Protein AF-A0A3D6BPG5-F1 (afdb_monomer_lite)

Foldseek 3Di:
DPPDDDDPLLVLLVVVCVVPVPDQLVVSCVVVVHDSVVSVVSVVVCVVVCVPVDDDDDDPVVVVVDPDDDDDDDDDPDPVCVVVVVVD

pLDDT: mean 90.47, std 8.46, range [47.31, 96.31]

Organism: NCBI:txid1137281

InterPro domains:
  IPR000485 AsnC-type HTH domain [PR00033] (6-22)
  IPR000485 AsnC-type HTH domain [PR00033] (22-33)
  IPR000485 AsnC-type HTH domain [PR00033] (33-52)
  IPR000485 AsnC-type HTH domain [PS50956] (6-67)
  IPR011991 ArsR-like helix-turn-helix domain [cd00090] (7-53)
  IPR019888 Transcription regulator AsnC-like [SM00344] (6-86)
  IPR036388 Winged helix-like DNA-binding domain superfamily [G3DSA:1.10.10.10] (1-56)
  IPR036390 Winged helix DNA-binding domain superfamily [SSF46785] (5-66)

Secondary structure (DSSP, 8-state):
-------HHHHHHHHHHHH-TT--HHHHHHHHTS-HHHHHHHHHHHHHTTSS------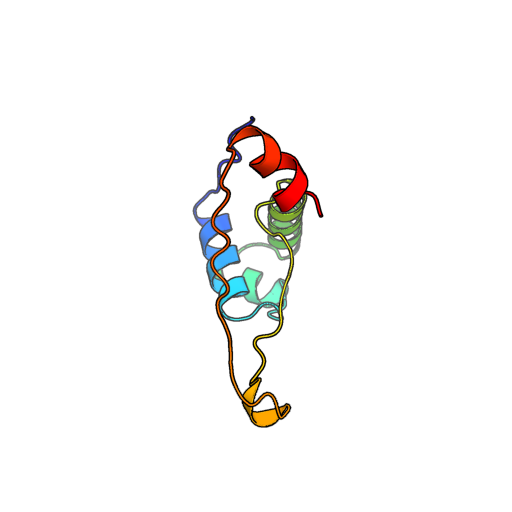--TTTTT-------PPPPS-GGGHHHHH--

Structure (mmCIF, N/CA/C/O backbone):
data_AF-A0A3D6BPG5-F1
#
_entry.id   AF-A0A3D6BPG5-F1
#
loop_
_atom_site.group_PDB
_atom_site.id
_atom_site.type_symbol
_atom_site.label_atom_id
_atom_site.label_alt_id
_atom_site.label_comp_id
_atom_site.label_asym_id
_atom_site.label_entity_id
_atom_site.label_seq_id
_atom_site.pdbx_PDB_ins_code
_atom_site.Cartn_x
_atom_site.Cartn_y
_atom_site.Cartn_z
_atom_site.occupancy
_atom_site.B_iso_or_equiv
_atom_site.auth_seq_id
_atom_site.auth_comp_id
_atom_site.auth_asym_id
_atom_site.auth_atom_id
_atom_site.pdbx_PDB_model_num
ATOM 1 N N . MET A 1 1 ? 4.260 21.365 2.950 1.00 47.31 1 MET A N 1
ATOM 2 C CA . MET A 1 1 ? 4.356 19.950 2.530 1.00 47.31 1 MET A CA 1
ATOM 3 C C . MET A 1 1 ? 4.465 19.926 1.018 1.00 47.31 1 MET A C 1
ATOM 5 O O . MET A 1 1 ? 3.639 20.557 0.368 1.00 47.31 1 MET A O 1
ATOM 9 N N . ALA A 1 2 ? 5.511 19.314 0.459 1.00 51.00 2 ALA A N 1
ATOM 10 C CA . ALA A 1 2 ? 5.643 19.201 -0.991 1.00 51.00 2 ALA A CA 1
ATOM 11 C C . ALA A 1 2 ? 4.505 18.314 -1.517 1.00 51.00 2 ALA A C 1
ATOM 13 O O . ALA A 1 2 ? 4.315 17.198 -1.040 1.00 51.00 2 ALA A O 1
ATOM 14 N N . LYS A 1 3 ? 3.708 18.835 -2.450 1.00 65.31 3 LYS A N 1
ATOM 15 C CA . LYS A 1 3 ? 2.617 18.092 -3.078 1.00 65.31 3 LYS A CA 1
ATOM 16 C C . LYS A 1 3 ? 3.250 17.061 -4.013 1.00 65.31 3 LYS A C 1
ATOM 18 O O . LYS A 1 3 ? 3.714 17.434 -5.088 1.00 65.31 3 LYS A O 1
ATOM 23 N N . PHE A 1 4 ? 3.325 15.797 -3.595 1.00 79.38 4 PHE A N 1
ATOM 24 C CA . PHE A 1 4 ? 3.715 14.715 -4.498 1.00 79.38 4 PHE A CA 1
ATOM 25 C C . PHE A 1 4 ? 2.691 14.674 -5.636 1.00 79.38 4 PHE A C 1
ATOM 27 O O . PHE A 1 4 ? 1.489 14.560 -5.389 1.00 79.38 4 PHE A O 1
ATOM 34 N N . LYS A 1 5 ? 3.151 14.868 -6.873 1.00 87.12 5 LYS A N 1
ATOM 35 C CA . LYS A 1 5 ? 2.283 14.895 -8.048 1.00 87.12 5 LYS A CA 1
ATOM 36 C C . LYS A 1 5 ? 2.335 13.522 -8.703 1.00 87.12 5 LYS A C 1
ATOM 38 O O . LYS A 1 5 ? 3.344 13.195 -9.316 1.00 87.12 5 LYS A O 1
ATOM 43 N N . LEU A 1 6 ? 1.256 12.761 -8.543 1.00 92.88 6 LEU A N 1
ATOM 44 C CA . LEU A 1 6 ? 1.026 11.530 -9.292 1.00 92.88 6 LEU A CA 1
ATOM 45 C C . LEU A 1 6 ? 0.736 11.884 -10.752 1.00 92.88 6 LEU A C 1
ATOM 47 O O . LEU A 1 6 ? 0.044 12.872 -11.028 1.00 92.88 6 LEU A O 1
ATOM 51 N N . ASP A 1 7 ? 1.299 11.105 -11.667 1.00 94.00 7 ASP A N 1
ATOM 52 C CA . ASP A 1 7 ? 0.899 11.116 -13.070 1.00 94.00 7 ASP A CA 1
ATOM 53 C C . ASP A 1 7 ? -0.046 9.947 -13.394 1.00 94.00 7 ASP A C 1
ATOM 55 O O . ASP A 1 7 ? -0.348 9.106 -12.548 1.00 94.00 7 ASP A O 1
ATOM 59 N N . GLU A 1 8 ? -0.545 9.910 -14.629 1.00 94.62 8 GLU A N 1
ATOM 60 C CA . GLU A 1 8 ? -1.475 8.871 -15.092 1.00 94.62 8 GLU A CA 1
ATOM 61 C C . GLU A 1 8 ? -0.893 7.454 -14.971 1.00 94.62 8 GLU A C 1
ATOM 63 O O . GLU A 1 8 ? -1.618 6.511 -14.669 1.00 94.62 8 GLU A O 1
ATOM 68 N N . ILE A 1 9 ? 0.422 7.293 -15.159 1.00 94.56 9 ILE A N 1
ATOM 69 C CA . ILE A 1 9 ? 1.080 5.989 -15.027 1.00 94.56 9 ILE A CA 1
ATOM 70 C C . ILE A 1 9 ? 1.106 5.561 -13.563 1.00 94.56 9 ILE A C 1
ATOM 72 O O . ILE A 1 9 ? 0.849 4.397 -13.267 1.00 94.56 9 ILE A O 1
ATOM 76 N N . ASP A 1 10 ? 1.390 6.483 -12.643 1.00 95.25 10 ASP A N 1
ATOM 77 C CA . ASP A 1 10 ? 1.342 6.188 -11.211 1.00 95.25 10 ASP A CA 1
ATOM 78 C C . ASP A 1 10 ? -0.066 5.757 -10.779 1.00 95.25 10 ASP A C 1
ATOM 80 O O . ASP A 1 10 ? -0.203 4.785 -10.037 1.00 95.25 10 ASP A O 1
ATOM 84 N N . HIS A 1 11 ? -1.110 6.416 -11.295 1.00 95.62 11 HIS A N 1
ATOM 85 C CA . HIS A 1 11 ? -2.499 6.015 -11.057 1.00 95.62 11 HIS A CA 1
ATOM 86 C C . HIS A 1 11 ? -2.790 4.600 -11.567 1.00 95.62 11 HIS A C 1
ATOM 88 O O . HIS A 1 11 ? -3.286 3.774 -10.807 1.00 95.62 11 HIS A O 1
ATOM 94 N N . GLN A 1 12 ? -2.389 4.280 -12.797 1.00 96.31 12 GLN A N 1
ATOM 95 C CA . GLN A 1 12 ? -2.578 2.942 -13.364 1.00 96.31 12 GLN A CA 1
ATOM 96 C C . GLN A 1 12 ? -1.821 1.857 -12.586 1.00 96.31 12 GLN A C 1
ATOM 98 O O . GLN A 1 12 ? -2.345 0.766 -12.370 1.00 96.31 12 GLN A O 1
ATOM 103 N N . ILE A 1 13 ? -0.598 2.149 -12.126 1.00 95.56 13 ILE A N 1
ATOM 104 C CA . ILE A 1 13 ? 0.164 1.234 -11.265 1.00 95.56 13 ILE A CA 1
A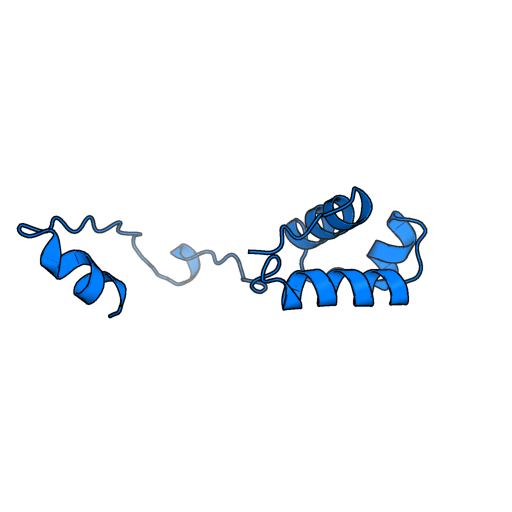TOM 105 C C . ILE A 1 13 ? -0.592 0.992 -9.954 1.00 95.56 13 ILE A C 1
ATOM 107 O O . ILE A 1 13 ? -0.697 -0.155 -9.516 1.00 95.56 13 ILE A O 1
ATOM 111 N N . LEU A 1 14 ? -1.112 2.052 -9.327 1.00 95.19 14 LEU A N 1
ATOM 112 C CA . LEU A 1 14 ? -1.872 1.938 -8.084 1.00 95.19 14 LEU A CA 1
ATOM 113 C C . LEU A 1 14 ? -3.147 1.119 -8.278 1.00 95.19 14 LEU A C 1
ATOM 115 O O . LEU A 1 14 ? -3.393 0.234 -7.466 1.00 95.19 14 LEU A O 1
ATOM 119 N N . ASP A 1 15 ? -3.905 1.345 -9.351 1.00 95.25 15 ASP A N 1
ATOM 120 C CA . ASP A 1 15 ? -5.132 0.592 -9.637 1.00 95.25 15 ASP A CA 1
ATOM 121 C C . ASP A 1 15 ? -4.854 -0.916 -9.734 1.00 95.25 15 ASP A C 1
ATOM 123 O O . ASP A 1 15 ? -5.527 -1.725 -9.091 1.00 95.25 15 ASP A O 1
ATOM 127 N N . MET A 1 16 ? -3.788 -1.297 -10.447 1.00 94.81 16 MET A N 1
ATOM 128 C CA . MET A 1 16 ? -3.373 -2.698 -10.566 1.00 94.81 16 MET A CA 1
ATOM 129 C C . MET A 1 16 ? -2.923 -3.302 -9.228 1.00 94.81 16 MET A C 1
ATOM 131 O O . MET A 1 16 ? -3.218 -4.462 -8.935 1.00 94.81 16 MET A O 1
ATOM 135 N N . LEU A 1 17 ? -2.204 -2.532 -8.403 1.00 93.56 17 LEU A N 1
ATOM 136 C CA . LEU A 1 17 ? -1.744 -2.989 -7.089 1.00 93.56 17 LEU A CA 1
ATOM 137 C C . LEU A 1 17 ? -2.876 -3.057 -6.056 1.00 93.56 17 LEU A C 1
ATOM 139 O O . LEU A 1 17 ? -2.830 -3.911 -5.173 1.00 93.56 17 LEU A O 1
ATOM 143 N N . ILE A 1 18 ? -3.885 -2.187 -6.154 1.00 93.00 18 ILE A N 1
ATOM 144 C CA . ILE A 1 18 ? -5.087 -2.223 -5.310 1.00 93.00 18 ILE A CA 1
ATOM 145 C C . ILE A 1 18 ? -5.894 -3.486 -5.606 1.00 93.00 18 ILE A C 1
ATOM 147 O O . ILE A 1 18 ? -6.352 -4.147 -4.674 1.00 93.00 18 ILE A O 1
ATOM 151 N N . GLU A 1 19 ? -6.036 -3.839 -6.884 1.00 91.94 19 GLU A N 1
ATOM 152 C CA . GLU A 1 19 ? -6.705 -5.075 -7.286 1.00 91.94 19 GLU A CA 1
ATOM 153 C C . GLU A 1 19 ? -5.928 -6.308 -6.807 1.00 91.94 19 GLU A C 1
ATOM 155 O O . GLU A 1 19 ? -6.504 -7.239 -6.239 1.00 91.94 19 GLU A O 1
ATOM 160 N N . ASN A 1 20 ? -4.605 -6.311 -6.997 1.00 90.94 20 ASN A N 1
ATOM 161 C CA . ASN A 1 20 ? -3.755 -7.395 -6.536 1.00 90.94 20 ASN A CA 1
ATOM 162 C C . ASN A 1 20 ? -2.328 -6.916 -6.225 1.00 90.94 20 ASN A C 1
ATOM 164 O O . ASN A 1 20 ? -1.467 -6.769 -7.092 1.00 90.94 20 ASN A O 1
ATOM 168 N N . THR A 1 21 ? -2.038 -6.793 -4.931 1.00 91.19 21 THR A N 1
ATOM 169 C CA . THR A 1 21 ? -0.731 -6.352 -4.417 1.00 91.19 21 THR A CA 1
ATOM 170 C C . THR A 1 21 ? 0.418 -7.315 -4.730 1.00 91.19 21 THR A C 1
ATOM 172 O O . THR A 1 21 ? 1.581 -6.949 -4.577 1.00 91.19 21 THR A O 1
ATOM 175 N N . ARG A 1 22 ? 0.121 -8.551 -5.158 1.00 90.56 22 ARG A N 1
ATOM 176 C CA . ARG A 1 22 ? 1.115 -9.589 -5.479 1.00 90.56 22 ARG A CA 1
ATOM 177 C C . ARG A 1 22 ? 1.451 -9.665 -6.967 1.00 90.56 22 ARG A C 1
ATOM 179 O O . ARG A 1 22 ? 2.225 -10.543 -7.349 1.00 90.56 22 ARG A O 1
ATOM 186 N N . VAL A 1 23 ? 0.869 -8.806 -7.808 1.00 92.31 23 VAL A N 1
ATOM 187 C CA . VAL A 1 23 ? 1.174 -8.802 -9.243 1.00 92.31 23 VAL A CA 1
ATOM 188 C C . VAL A 1 23 ? 2.658 -8.476 -9.441 1.00 92.31 23 VAL A C 1
ATOM 190 O O . VAL A 1 23 ? 3.134 -7.450 -8.946 1.00 92.31 23 VAL A O 1
ATOM 193 N N . PRO A 1 24 ? 3.412 -9.315 -10.172 1.00 94.25 24 PRO A N 1
ATOM 194 C CA . PRO A 1 24 ? 4.798 -9.019 -10.495 1.00 94.25 24 PRO A CA 1
ATOM 195 C C . PRO A 1 24 ? 4.921 -7.710 -11.276 1.00 94.25 24 PRO A C 1
ATOM 197 O O . PRO A 1 24 ? 4.185 -7.464 -12.234 1.00 94.25 24 PRO A O 1
ATOM 200 N N . PHE A 1 25 ? 5.928 -6.896 -10.956 1.00 94.56 25 PHE A N 1
ATOM 201 C CA . PHE A 1 25 ? 6.178 -5.651 -11.696 1.00 94.56 25 PHE A CA 1
ATOM 202 C C . PHE A 1 25 ? 6.455 -5.889 -13.185 1.00 94.56 25 PHE A C 1
ATOM 204 O O . PHE A 1 25 ? 6.236 -4.993 -13.991 1.00 94.56 25 PHE A O 1
ATOM 211 N N . THR A 1 26 ? 6.892 -7.092 -13.568 1.00 94.62 26 THR A N 1
ATOM 212 C CA . THR A 1 26 ? 7.044 -7.506 -14.970 1.00 94.62 26 THR A CA 1
ATOM 213 C C . THR A 1 26 ? 5.720 -7.577 -15.719 1.00 94.62 26 THR A C 1
ATOM 215 O O . THR A 1 26 ? 5.693 -7.326 -16.919 1.00 94.62 26 THR A O 1
ATOM 218 N N . ASP A 1 27 ? 4.628 -7.913 -15.038 1.00 94.44 27 ASP A N 1
ATOM 219 C CA . ASP A 1 27 ? 3.314 -8.032 -15.666 1.00 94.44 27 ASP A CA 1
ATOM 220 C C . ASP A 1 27 ? 2.608 -6.673 -15.713 1.00 94.44 27 ASP A C 1
ATOM 222 O O . ASP A 1 27 ? 2.019 -6.327 -16.736 1.00 94.44 27 ASP A O 1
ATOM 226 N N . ILE A 1 28 ? 2.797 -5.837 -14.684 1.00 94.50 28 ILE A N 1
ATOM 227 C CA . ILE A 1 28 ? 2.433 -4.408 -14.725 1.00 94.50 28 ILE A CA 1
ATOM 228 C C . ILE A 1 28 ? 3.158 -3.708 -15.881 1.00 94.50 28 ILE A C 1
ATOM 230 O O . ILE A 1 28 ? 2.543 -3.023 -16.693 1.00 94.50 28 ILE A O 1
ATOM 234 N N . ALA A 1 29 ? 4.464 -3.947 -16.007 1.00 94.50 29 ALA A N 1
ATOM 235 C CA . ALA A 1 29 ? 5.296 -3.436 -17.090 1.00 94.50 29 ALA A CA 1
ATOM 236 C C . ALA A 1 29 ? 4.765 -3.806 -18.484 1.00 94.50 29 ALA A C 1
ATOM 238 O O . ALA A 1 29 ? 4.686 -2.941 -19.355 1.00 94.50 29 ALA A O 1
ATOM 239 N N . LYS A 1 30 ? 4.360 -5.066 -18.693 1.00 94.88 30 LYS A N 1
ATOM 240 C CA . LYS A 1 30 ? 3.765 -5.514 -19.964 1.00 94.88 30 LYS A CA 1
ATOM 241 C C . LYS A 1 30 ? 2.445 -4.805 -20.258 1.00 94.88 30 LYS A C 1
ATOM 243 O O . LYS A 1 30 ? 2.268 -4.324 -21.371 1.00 94.88 30 LYS A O 1
ATOM 248 N N . ASN A 1 31 ? 1.554 -4.712 -19.270 1.00 93.06 31 ASN A N 1
ATOM 249 C CA . ASN A 1 31 ? 0.242 -4.084 -19.446 1.00 93.06 31 ASN A CA 1
ATOM 250 C C . ASN A 1 31 ? 0.348 -2.589 -19.762 1.00 93.06 31 ASN A C 1
ATOM 252 O O . ASN A 1 31 ? -0.397 -2.085 -20.596 1.00 93.06 31 ASN A O 1
ATOM 256 N N . LEU A 1 32 ? 1.311 -1.896 -19.151 1.00 93.38 32 LEU A N 1
ATOM 257 C CA . LEU A 1 32 ? 1.522 -0.462 -19.359 1.00 93.38 32 LEU A CA 1
ATOM 258 C C . LEU A 1 32 ? 2.531 -0.144 -20.474 1.00 93.38 32 LEU A C 1
ATOM 260 O O . LEU A 1 32 ? 2.769 1.025 -20.758 1.00 93.38 32 LEU A O 1
ATOM 264 N N . SER A 1 33 ? 3.125 -1.158 -21.119 1.00 93.12 33 SER A N 1
ATOM 265 C CA . SER A 1 33 ? 4.196 -1.007 -22.123 1.00 93.12 33 SER A CA 1
ATOM 266 C C . SER A 1 33 ? 5.401 -0.184 -21.632 1.00 93.12 33 SER A C 1
ATOM 268 O O . SER A 1 33 ? 5.972 0.627 -22.360 1.00 93.12 33 SER A O 1
ATOM 270 N N . ILE A 1 34 ? 5.805 -0.397 -20.376 1.00 93.75 34 ILE A N 1
ATOM 271 C CA . ILE A 1 34 ? 6.894 0.320 -19.693 1.00 93.75 34 ILE A CA 1
ATOM 272 C C . ILE A 1 34 ? 7.890 -0.696 -19.121 1.00 93.75 34 ILE A C 1
ATOM 274 O O . ILE A 1 34 ? 7.538 -1.836 -18.848 1.00 93.75 34 ILE A O 1
ATOM 278 N N . SER A 1 35 ? 9.154 -0.314 -18.915 1.00 94.62 35 SER A N 1
ATOM 279 C CA . SER A 1 35 ? 10.138 -1.221 -18.310 1.00 94.62 35 SER A CA 1
ATOM 280 C C . SER A 1 35 ? 9.817 -1.538 -16.840 1.00 94.62 35 SER A C 1
ATOM 282 O O . SER A 1 35 ? 9.440 -0.653 -16.067 1.00 94.62 35 SER A O 1
ATOM 284 N N . ALA A 1 36 ? 10.058 -2.780 -16.408 1.00 93.81 36 ALA A N 1
ATOM 285 C CA . ALA A 1 36 ? 9.872 -3.183 -15.009 1.00 93.81 36 ALA A CA 1
ATOM 286 C C . ALA A 1 36 ? 10.734 -2.362 -14.028 1.00 93.81 36 ALA A C 1
ATOM 288 O O . ALA A 1 36 ? 10.303 -2.083 -12.910 1.00 93.81 36 ALA A O 1
ATOM 289 N N . GLY A 1 37 ? 11.921 -1.911 -14.457 1.00 95.19 37 GLY A N 1
ATOM 290 C CA . GLY A 1 37 ? 12.772 -1.020 -13.664 1.00 95.19 37 GLY A CA 1
ATOM 291 C C . GLY A 1 37 ? 12.128 0.349 -13.422 1.00 95.19 37 GLY A C 1
ATOM 292 O O . GLY A 1 37 ? 12.189 0.872 -12.311 1.00 95.19 37 GLY A O 1
ATOM 293 N N . THR A 1 38 ? 11.445 0.907 -14.427 1.00 94.88 38 THR A N 1
ATOM 294 C CA . THR A 1 38 ? 10.698 2.167 -14.284 1.00 94.88 38 THR A CA 1
ATOM 295 C C . THR A 1 38 ? 9.538 2.020 -13.299 1.00 94.88 38 THR A C 1
ATOM 297 O O . THR A 1 38 ? 9.367 2.891 -12.449 1.00 94.88 38 THR A O 1
ATOM 300 N N . ILE A 1 39 ? 8.784 0.915 -13.369 1.00 95.69 39 ILE A N 1
ATOM 301 C CA . ILE A 1 39 ? 7.703 0.619 -12.413 1.00 95.69 39 ILE A CA 1
ATOM 302 C C . ILE A 1 39 ? 8.263 0.518 -10.989 1.00 95.69 39 ILE A C 1
ATOM 304 O O . ILE A 1 39 ? 7.749 1.173 -10.088 1.00 95.69 39 ILE A O 1
ATOM 308 N N . HIS A 1 40 ? 9.366 -0.214 -10.795 1.00 95.31 40 HIS A N 1
ATOM 309 C CA . HIS A 1 40 ? 10.006 -0.357 -9.484 1.00 95.31 40 HIS A CA 1
ATOM 310 C C . HIS A 1 40 ? 10.395 0.997 -8.867 1.00 95.31 40 HIS A C 1
ATOM 312 O O . HIS A 1 40 ? 10.107 1.258 -7.701 1.00 95.31 40 HIS A O 1
ATOM 318 N N . VAL A 1 41 ? 11.005 1.889 -9.657 1.00 95.81 41 VAL A N 1
ATOM 319 C CA . VAL A 1 41 ? 11.381 3.236 -9.195 1.00 95.81 41 VAL A CA 1
ATOM 320 C C . VAL A 1 41 ? 10.151 4.074 -8.839 1.00 95.81 41 VAL A C 1
ATOM 322 O O . VAL A 1 41 ? 10.191 4.816 -7.859 1.00 95.81 41 VAL A O 1
ATOM 325 N N . ARG A 1 42 ? 9.064 3.976 -9.613 1.00 95.25 42 ARG A N 1
ATOM 326 C CA . ARG A 1 42 ? 7.815 4.705 -9.342 1.00 95.25 42 ARG A CA 1
ATOM 327 C C . ARG A 1 42 ? 7.139 4.226 -8.062 1.00 95.25 42 ARG A C 1
ATOM 329 O O . ARG A 1 42 ? 6.830 5.054 -7.211 1.00 95.25 42 ARG A O 1
ATOM 336 N N . VAL A 1 43 ? 6.998 2.911 -7.887 1.00 94.88 43 VAL A N 1
ATOM 337 C CA . VAL A 1 43 ? 6.438 2.318 -6.662 1.00 94.88 43 VAL A CA 1
ATOM 338 C C . VAL A 1 43 ? 7.242 2.756 -5.443 1.00 94.88 43 VAL A C 1
ATOM 340 O O . VAL A 1 43 ? 6.669 3.315 -4.514 1.00 94.88 43 VAL A O 1
ATOM 343 N N . LYS A 1 44 ? 8.574 2.640 -5.500 1.00 94.81 44 LYS A N 1
ATOM 344 C CA . LYS A 1 44 ? 9.449 3.076 -4.406 1.00 94.81 44 LYS A CA 1
ATOM 345 C C . LYS A 1 44 ? 9.292 4.563 -4.074 1.00 94.81 44 LYS A C 1
ATOM 347 O O . LYS A 1 44 ? 9.213 4.928 -2.910 1.00 94.81 44 LYS A O 1
ATOM 352 N N . LYS A 1 45 ? 9.181 5.435 -5.083 1.00 95.12 45 LYS A N 1
ATOM 353 C CA . LYS A 1 45 ? 8.921 6.869 -4.857 1.00 95.12 45 LYS A CA 1
ATOM 354 C C . LYS A 1 45 ? 7.580 7.119 -4.165 1.00 95.12 45 LYS A C 1
ATOM 356 O O . LYS A 1 45 ? 7.497 8.024 -3.340 1.00 95.12 45 LYS A O 1
ATOM 361 N N . MET A 1 46 ? 6.540 6.359 -4.509 1.00 94.88 46 MET A N 1
ATOM 362 C CA . MET A 1 46 ? 5.228 6.464 -3.864 1.00 94.88 46 MET A CA 1
ATOM 363 C C . MET A 1 46 ? 5.241 5.927 -2.423 1.00 94.88 46 MET A C 1
ATOM 365 O O . MET A 1 46 ? 4.544 6.480 -1.571 1.00 94.88 46 MET A O 1
ATOM 369 N N . GLU A 1 47 ? 6.042 4.899 -2.135 1.00 94.44 47 GLU A N 1
ATOM 370 C CA . GLU A 1 47 ? 6.304 4.404 -0.773 1.00 94.44 47 GLU A CA 1
ATOM 371 C C . GLU A 1 47 ? 7.064 5.440 0.065 1.00 94.44 47 GLU A C 1
ATOM 373 O O . GLU A 1 47 ? 6.595 5.829 1.133 1.00 94.44 47 GLU A O 1
ATOM 378 N N . ASP A 1 48 ? 8.178 5.967 -0.455 1.00 94.31 48 ASP A N 1
ATOM 379 C CA . ASP A 1 48 ? 8.997 6.992 0.209 1.00 94.31 48 ASP A CA 1
ATOM 380 C C . ASP A 1 48 ? 8.194 8.282 0.475 1.00 94.31 48 ASP A C 1
ATOM 382 O O . ASP A 1 48 ? 8.416 8.983 1.463 1.00 94.31 48 ASP A O 1
ATOM 386 N N . ALA A 1 49 ? 7.227 8.597 -0.395 1.00 93.81 49 ALA A N 1
ATOM 387 C CA . ALA A 1 49 ? 6.306 9.720 -0.230 1.00 93.81 49 ALA A CA 1
ATOM 388 C C . ALA A 1 49 ? 5.144 9.446 0.746 1.00 93.81 49 ALA A C 1
ATOM 390 O O . ALA A 1 49 ? 4.349 10.350 1.013 1.00 93.81 49 ALA A O 1
ATOM 391 N N . GLY A 1 50 ? 5.011 8.219 1.260 1.00 93.62 50 GLY A N 1
ATOM 392 C CA . GLY A 1 50 ? 3.940 7.812 2.173 1.00 93.62 50 GLY A CA 1
ATOM 393 C C . GLY A 1 50 ? 2.561 7.660 1.520 1.00 93.62 50 GLY A C 1
ATOM 394 O O . GLY A 1 50 ? 1.554 7.599 2.230 1.00 93.62 50 GLY A O 1
ATOM 395 N N . ILE A 1 51 ? 2.498 7.612 0.184 1.00 93.94 51 ILE A N 1
ATOM 396 C CA . ILE A 1 51 ? 1.265 7.341 -0.572 1.00 93.94 51 ILE A CA 1
ATOM 397 C C . ILE A 1 51 ? 0.933 5.855 -0.463 1.00 93.94 51 ILE A C 1
ATOM 399 O O . ILE A 1 51 ? -0.177 5.490 -0.076 1.00 93.94 51 ILE A O 1
ATOM 403 N N . ILE A 1 52 ? 1.921 5.000 -0.737 1.00 94.25 52 ILE A N 1
ATOM 404 C CA . ILE A 1 52 ? 1.832 3.569 -0.451 1.00 94.25 52 ILE A CA 1
ATOM 405 C C . ILE A 1 52 ? 2.297 3.372 0.989 1.00 94.25 52 ILE A C 1
ATOM 407 O O . ILE A 1 52 ? 3.478 3.484 1.298 1.00 94.25 52 ILE A O 1
ATOM 411 N N . LYS A 1 53 ? 1.348 3.099 1.886 1.00 93.25 53 LYS A N 1
ATOM 412 C CA . LYS A 1 53 ? 1.637 2.868 3.313 1.00 93.25 53 LYS A CA 1
ATOM 413 C C . LYS A 1 53 ? 2.008 1.418 3.629 1.00 93.25 53 LYS A C 1
ATOM 415 O O . LYS A 1 53 ? 2.541 1.143 4.697 1.00 93.25 53 LYS A O 1
ATOM 420 N N . GLY A 1 54 ? 1.684 0.496 2.730 1.00 89.75 54 GLY A N 1
ATOM 421 C CA . GLY A 1 54 ? 1.899 -0.937 2.890 1.00 89.75 54 GLY A CA 1
ATOM 422 C C . GLY A 1 54 ? 0.819 -1.748 2.180 1.00 89.75 54 GLY A C 1
ATOM 423 O O . GLY A 1 54 ? -0.123 -1.193 1.617 1.00 89.75 54 GLY A O 1
ATOM 424 N N . SER A 1 55 ? 0.956 -3.071 2.231 1.00 89.06 55 SER A N 1
ATOM 425 C CA . SER A 1 55 ? -0.067 -4.017 1.782 1.00 89.06 55 SER A CA 1
ATOM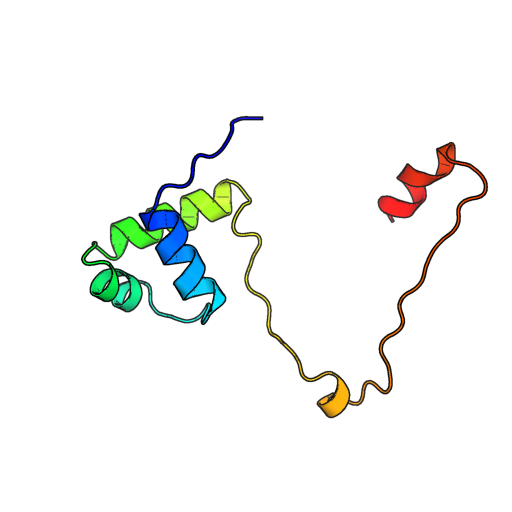 426 C C . SER A 1 55 ? -0.712 -4.692 2.989 1.00 89.06 55 SER A C 1
ATOM 428 O O . SER A 1 55 ? -0.043 -5.007 3.975 1.00 89.06 55 SER A O 1
ATOM 430 N N . SER A 1 56 ? -2.024 -4.900 2.929 1.00 88.94 56 SER A N 1
ATOM 431 C CA . SER A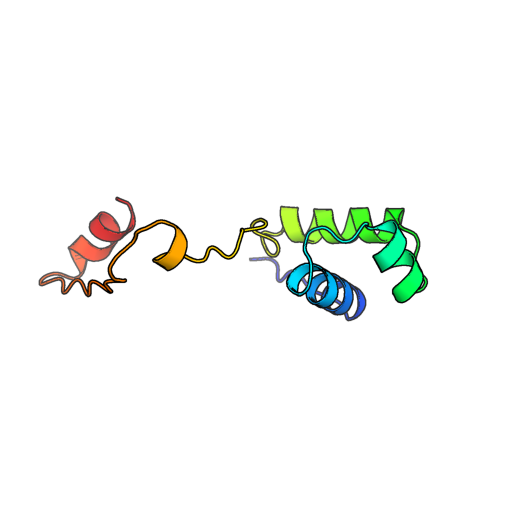 1 56 ? -2.774 -5.615 3.959 1.00 88.94 56 SER A CA 1
ATOM 432 C C . SER A 1 56 ? -3.505 -6.809 3.356 1.00 88.94 56 SER A C 1
ATOM 434 O O . SER A 1 56 ? -3.763 -6.873 2.154 1.00 88.94 56 SER A O 1
ATOM 436 N N . LEU A 1 57 ? -3.808 -7.790 4.204 1.00 88.00 57 LEU A N 1
ATOM 437 C CA . LEU A 1 57 ? -4.654 -8.916 3.838 1.00 88.00 57 LEU A CA 1
ATOM 438 C C . LEU A 1 57 ? -6.092 -8.602 4.237 1.00 88.00 57 LEU A C 1
ATOM 440 O O . LEU A 1 57 ? -6.359 -8.253 5.387 1.00 88.00 57 LEU A O 1
ATOM 444 N N . THR A 1 58 ? -7.024 -8.786 3.309 1.00 88.06 58 THR A N 1
ATOM 445 C CA . THR A 1 58 ? -8.448 -8.819 3.636 1.00 88.06 58 THR A CA 1
ATOM 446 C C . THR A 1 58 ? -8.773 -10.181 4.234 1.00 88.06 58 THR A C 1
ATOM 448 O O . THR A 1 58 ? -8.622 -11.211 3.577 1.00 88.06 58 THR A O 1
ATOM 451 N N . LEU A 1 59 ? -9.187 -10.191 5.498 1.00 90.31 59 LEU A N 1
ATOM 452 C CA . LEU A 1 59 ? -9.478 -11.412 6.239 1.00 90.31 59 LEU A CA 1
ATOM 453 C C . LEU A 1 59 ? -10.985 -11.615 6.375 1.00 90.31 59 LEU A C 1
ATOM 455 O O . LEU A 1 59 ? -11.740 -10.679 6.635 1.00 90.31 59 LEU A O 1
ATOM 459 N N . ASP A 1 60 ? -11.409 -12.869 6.268 1.00 91.81 60 ASP A N 1
ATOM 460 C CA . ASP A 1 60 ? -12.741 -13.280 6.692 1.00 91.81 60 ASP A CA 1
ATOM 461 C C . ASP A 1 60 ? -12.722 -13.510 8.209 1.00 91.81 60 ASP A C 1
ATOM 463 O O . ASP A 1 60 ? -12.432 -14.603 8.702 1.00 91.81 60 ASP A O 1
ATOM 467 N N . TYR A 1 61 ? -13.009 -12.448 8.962 1.00 91.25 61 TYR A N 1
ATOM 468 C CA . TYR A 1 61 ? -13.038 -12.493 10.424 1.00 91.25 61 TYR A CA 1
ATOM 469 C C . TYR A 1 61 ? -14.069 -13.497 10.962 1.00 91.25 61 TYR A C 1
ATOM 471 O O . TYR A 1 61 ? -13.843 -14.106 12.007 1.00 91.25 61 TYR A O 1
ATOM 479 N N . LYS A 1 62 ? -15.157 -13.756 10.226 1.00 91.69 62 LYS A N 1
ATOM 480 C CA . LYS A 1 62 ? -16.155 -14.752 10.630 1.00 91.69 62 LYS A CA 1
ATOM 481 C C . LYS A 1 62 ? -15.562 -16.161 10.606 1.00 91.69 62 LYS A C 1
ATOM 483 O O . LYS A 1 62 ? -15.760 -16.920 11.551 1.00 91.69 62 LYS A O 1
ATOM 488 N N . LYS A 1 63 ? -14.792 -16.504 9.567 1.00 94.81 63 LYS A N 1
ATOM 489 C CA . LYS A 1 63 ? -14.076 -17.796 9.493 1.00 94.81 63 LYS A CA 1
ATOM 490 C C . LYS A 1 63 ? -12.964 -17.939 10.528 1.00 94.81 63 LYS A C 1
ATOM 492 O O . LYS A 1 63 ? -12.632 -19.060 10.894 1.00 94.81 63 LYS A O 1
ATOM 497 N N . LEU A 1 64 ? -12.417 -16.828 11.014 1.00 94.38 64 LEU A N 1
ATOM 498 C CA . LEU A 1 64 ? -11.437 -16.816 12.102 1.00 94.38 64 LEU A CA 1
ATOM 499 C C . LEU A 1 64 ? -12.075 -16.945 13.500 1.00 94.38 64 LEU A C 1
ATOM 501 O O . LEU A 1 64 ? -11.355 -16.960 14.493 1.00 94.38 64 LEU A O 1
ATOM 505 N N . GLY A 1 65 ? -13.406 -17.054 13.593 1.00 94.38 65 GLY A N 1
ATOM 506 C CA . GLY A 1 65 ? -14.118 -17.222 14.863 1.00 94.38 65 GLY A CA 1
ATOM 507 C C . GLY A 1 65 ? -14.455 -15.914 15.581 1.00 94.38 65 GLY A C 1
ATOM 508 O O . GLY A 1 65 ? -14.953 -15.955 16.706 1.00 94.38 65 GLY A O 1
ATOM 509 N N . TYR A 1 66 ? -14.236 -14.755 14.951 1.00 93.50 66 TYR A N 1
ATOM 510 C CA . TYR A 1 66 ? -14.708 -13.482 15.494 1.00 93.50 66 TYR A CA 1
ATOM 511 C C . TYR A 1 66 ? -16.225 -13.388 15.326 1.00 93.50 66 TYR A C 1
ATOM 513 O O . TYR A 1 66 ? -16.762 -13.516 14.223 1.00 93.50 66 TYR A O 1
ATOM 521 N N . SER A 1 67 ? -16.922 -13.174 16.438 1.00 91.69 67 SER A N 1
ATOM 522 C CA . SER A 1 67 ? -18.383 -13.237 16.503 1.00 91.69 67 SER A CA 1
ATOM 523 C C . SER A 1 67 ? -19.078 -11.929 16.122 1.00 91.69 67 SER A C 1
ATOM 525 O O . SER A 1 67 ? -20.228 -11.964 15.690 1.00 91.69 67 SER A O 1
ATOM 527 N N . PHE A 1 68 ? -18.405 -10.785 16.253 1.00 89.38 68 PHE A N 1
ATOM 528 C CA . PHE A 1 68 ? -18.930 -9.475 15.868 1.00 89.38 68 PHE A CA 1
ATOM 529 C C . PHE A 1 68 ? -17.803 -8.459 15.646 1.00 89.38 68 PHE A C 1
ATOM 531 O O . PHE A 1 68 ? -16.673 -8.646 16.095 1.00 89.38 68 PHE A O 1
ATOM 538 N N . ILE A 1 69 ? -18.139 -7.364 14.966 1.00 89.38 69 ILE A N 1
ATOM 539 C CA . ILE A 1 69 ? -17.313 -6.158 14.855 1.00 89.38 69 ILE A CA 1
ATOM 540 C C . ILE A 1 69 ? -17.999 -5.085 15.700 1.00 89.38 69 ILE A C 1
ATOM 542 O O . ILE A 1 69 ? -19.210 -4.898 15.583 1.00 89.38 69 ILE A O 1
ATOM 546 N N . ALA A 1 70 ? -17.245 -4.389 16.549 1.00 92.06 70 ALA A N 1
ATOM 547 C CA . ALA A 1 70 ? -17.752 -3.267 17.330 1.00 92.06 70 ALA A CA 1
ATOM 548 C C . ALA A 1 70 ? -17.059 -1.972 16.910 1.00 92.06 70 ALA A C 1
ATOM 550 O O . ALA A 1 70 ? -15.838 -1.924 16.771 1.00 92.06 70 ALA A O 1
ATOM 551 N N . TYR A 1 71 ? -17.852 -0.916 16.758 1.00 92.75 71 TYR A N 1
ATOM 552 C CA . TYR A 1 71 ? -17.360 0.447 16.614 1.00 92.75 71 TYR A CA 1
ATOM 553 C C . TYR A 1 71 ? -17.573 1.163 17.943 1.00 92.75 71 TYR A C 1
ATOM 555 O O . TYR A 1 71 ? -18.692 1.201 18.454 1.00 92.75 71 TYR A O 1
ATOM 563 N N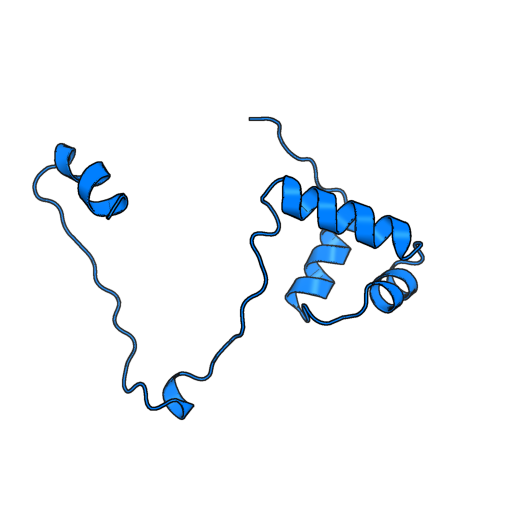 . VAL A 1 72 ? -16.502 1.710 18.514 1.00 92.50 72 VAL A N 1
ATOM 564 C CA . VAL A 1 72 ? -16.555 2.426 19.791 1.00 92.50 72 VAL A CA 1
ATOM 565 C C . VAL A 1 72 ? -16.391 3.914 19.519 1.00 92.50 72 VAL A C 1
ATOM 567 O O . VAL A 1 72 ? -15.352 4.354 19.033 1.00 92.50 72 VAL A O 1
ATOM 570 N N . GLY A 1 73 ? -17.430 4.689 19.825 1.00 91.12 73 GLY A N 1
ATOM 571 C CA . GLY A 1 73 ? -17.364 6.147 19.830 1.00 91.12 73 GLY A CA 1
ATOM 572 C C . GLY A 1 73 ? -16.933 6.643 21.204 1.00 91.12 73 GLY A C 1
ATOM 573 O O . GLY A 1 73 ? -17.586 6.337 22.200 1.00 91.12 73 GLY A O 1
ATOM 574 N N . ILE A 1 74 ? -15.849 7.412 21.264 1.00 89.44 74 ILE A N 1
ATOM 575 C CA . ILE A 1 74 ? -15.372 8.025 22.506 1.00 89.44 74 ILE A CA 1
ATOM 576 C C . ILE A 1 74 ? -15.812 9.488 22.515 1.00 89.44 74 ILE A C 1
ATOM 578 O O . ILE A 1 74 ? -15.423 10.265 21.645 1.00 89.44 74 ILE A O 1
ATOM 582 N N . PHE A 1 75 ? -16.610 9.866 23.513 1.00 90.69 75 PHE A N 1
ATOM 583 C CA . PHE A 1 75 ? -16.988 11.256 23.758 1.00 90.69 75 PHE A CA 1
ATOM 584 C C . PHE A 1 75 ? -16.122 11.831 24.871 1.00 90.69 75 PHE A C 1
ATOM 586 O O . PHE A 1 75 ? -16.106 11.318 25.990 1.00 90.69 75 PHE A O 1
ATOM 593 N N . LEU A 1 76 ? -15.409 12.911 24.567 1.00 91.06 76 LEU A N 1
ATOM 594 C CA . LEU A 1 76 ? -14.574 13.603 25.539 1.00 91.06 76 LEU A CA 1
ATOM 595 C C . LEU A 1 76 ? -15.348 14.766 26.148 1.00 91.06 76 LEU A C 1
ATOM 597 O O . LEU A 1 76 ? -15.934 15.576 25.435 1.00 91.06 76 LEU A O 1
ATOM 601 N N . GLN A 1 77 ? -15.313 14.873 27.476 1.00 88.50 77 GLN A N 1
ATOM 602 C CA . GLN A 1 77 ? -15.889 16.020 28.184 1.00 88.50 77 GLN A CA 1
ATOM 603 C C . GLN A 1 77 ? -15.029 17.281 28.041 1.00 88.50 77 GLN A C 1
ATOM 605 O O . GLN A 1 77 ? -15.539 18.391 28.157 1.00 88.50 77 GLN A O 1
ATOM 610 N N . ASN A 1 78 ? -13.724 17.122 27.794 1.00 89.00 78 ASN A N 1
ATOM 611 C CA . ASN A 1 78 ? -12.789 18.229 27.651 1.00 89.00 78 ASN A CA 1
ATOM 612 C C . ASN A 1 78 ? -11.908 18.054 26.411 1.00 89.00 78 ASN A C 1
ATOM 614 O O . ASN A 1 78 ? -11.135 17.099 26.312 1.00 89.00 78 ASN A O 1
ATOM 618 N N . THR A 1 79 ? -11.975 19.024 25.501 1.00 87.81 79 THR A N 1
ATOM 619 C CA . THR A 1 79 ? -11.197 19.056 24.258 1.00 87.81 79 THR A CA 1
ATOM 620 C C . THR A 1 79 ? -9.685 19.046 24.500 1.00 87.81 79 THR A C 1
ATOM 622 O O . THR A 1 79 ? -8.948 18.525 23.662 1.00 87.81 79 THR A O 1
ATOM 625 N N . SER A 1 80 ? -9.201 19.546 25.645 1.00 89.19 80 SER A N 1
ATOM 626 C CA . SER A 1 80 ? -7.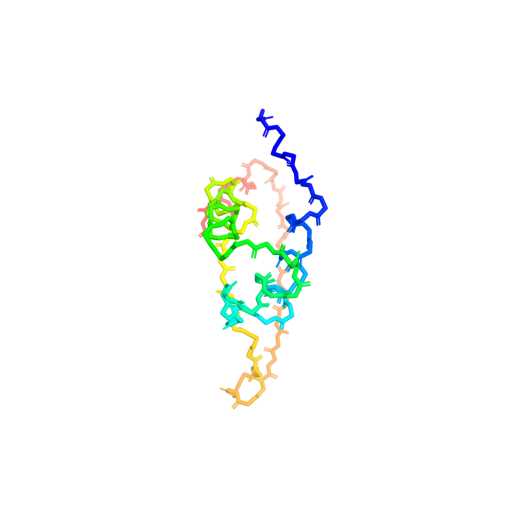764 19.552 25.964 1.00 89.19 80 SER A CA 1
ATOM 627 C C . SER A 1 80 ? -7.160 18.147 26.088 1.00 89.19 80 SER A C 1
ATOM 629 O O . SER A 1 80 ? -5.964 17.980 25.868 1.00 89.19 80 SER A O 1
ATOM 631 N N . GLN A 1 81 ? -7.984 17.131 26.369 1.00 87.00 81 GLN A N 1
ATOM 632 C CA . GLN A 1 81 ? -7.554 15.736 26.516 1.00 87.00 81 GLN A CA 1
ATOM 633 C C . GLN A 1 81 ? -7.497 14.972 25.183 1.00 87.00 81 GLN A C 1
ATOM 635 O O . GLN A 1 81 ? -6.970 13.865 25.132 1.00 87.00 81 GLN A O 1
ATOM 640 N N . THR A 1 82 ? -7.995 15.556 24.086 1.00 88.88 82 THR A N 1
ATOM 641 C CA . THR A 1 82 ? -8.101 14.876 22.779 1.00 88.88 82 THR A CA 1
ATOM 642 C C . THR A 1 82 ? -6.764 14.331 22.292 1.00 88.88 82 THR A C 1
ATOM 644 O O . THR A 1 82 ? -6.689 13.197 21.832 1.00 88.88 82 THR A O 1
ATOM 647 N N . LYS A 1 83 ? -5.693 15.121 22.419 1.00 85.62 83 LYS A N 1
ATOM 648 C CA . LYS A 1 83 ? -4.367 14.733 21.929 1.00 85.62 83 LYS A CA 1
ATOM 649 C C . LYS A 1 83 ? -3.792 13.542 22.705 1.00 85.62 83 LYS A C 1
ATOM 651 O O . LYS A 1 83 ? -3.267 12.627 22.092 1.00 85.62 83 LYS A O 1
ATOM 656 N N . PHE A 1 84 ? -3.977 13.520 24.025 1.00 87.69 84 PHE A N 1
ATOM 657 C CA . PHE A 1 84 ? -3.544 12.412 24.880 1.00 87.69 84 PHE A CA 1
ATOM 658 C C . PHE A 1 84 ? -4.261 11.098 24.537 1.00 87.69 84 PHE A C 1
ATOM 660 O O . PHE A 1 84 ? -3.628 10.052 24.503 1.00 87.69 84 PHE A O 1
ATOM 667 N N . VAL A 1 85 ? -5.565 11.157 24.247 1.00 87.12 85 VAL A N 1
ATOM 668 C CA . VAL A 1 85 ? -6.370 9.969 23.909 1.00 87.12 85 VAL A CA 1
ATOM 669 C C . VAL A 1 85 ? -6.052 9.420 22.512 1.00 87.12 85 VAL A C 1
ATOM 671 O O . VAL A 1 85 ? -6.212 8.228 22.293 1.00 87.12 85 VAL A O 1
ATOM 674 N N . LEU A 1 86 ? -5.609 10.260 21.570 1.00 85.81 86 LEU A N 1
ATOM 675 C CA . LEU A 1 86 ? -5.240 9.834 20.210 1.00 85.81 86 LEU A CA 1
ATOM 676 C C . LEU A 1 86 ? -3.807 9.295 20.089 1.00 85.81 86 LEU A C 1
ATOM 678 O O . LEU A 1 86 ? -3.509 8.601 19.121 1.00 85.81 86 LEU A O 1
ATOM 682 N N . GLU A 1 87 ? -2.913 9.675 21.003 1.00 80.31 87 GLU A N 1
ATOM 683 C CA . GLU A 1 87 ? -1.496 9.278 20.986 1.00 80.31 87 GLU A CA 1
ATOM 684 C C . GLU A 1 87 ? -1.208 7.998 21.800 1.00 80.31 87 GLU A C 1
ATOM 686 O O . GLU A 1 87 ? -0.074 7.519 21.775 1.00 80.31 87 GLU A O 1
ATOM 691 N N . GLN A 1 88 ? -2.211 7.455 22.502 1.00 57.47 88 GLN A N 1
ATOM 692 C CA . GLN A 1 88 ? -2.184 6.154 23.192 1.00 57.47 88 GLN A CA 1
ATOM 693 C C . GLN A 1 88 ? -2.765 5.056 22.298 1.00 57.47 88 GLN A C 1
ATOM 695 O O . GLN A 1 88 ? -2.183 3.948 22.285 1.00 57.47 88 GLN A O 1
#

Radius of gyration: 19.41 Å; chains: 1; bounding box: 32×38×50 Å

Sequence (88 aa):
MAKFKLDEIDHQILDMLIENTRVPFTDIAKNLSISAGTIHVRVKKMEDAGIIKGSSLTLDYKKLGYSFIAYVGIFLQNTSQTKFVLEQ